Protein AF-A0A4D6EKX7-F1 (afdb_monomer)

pLDDT: mean 93.18, std 5.24, range [72.81, 98.44]

Structure (mmCIF, N/CA/C/O backbone):
data_AF-A0A4D6EKX7-F1
#
_entry.id   AF-A0A4D6EKX7-F1
#
loop_
_atom_site.group_PDB
_atom_site.id
_atom_site.type_symbol
_atom_site.label_atom_id
_atom_site.label_alt_id
_atom_site.label_comp_id
_atom_site.label_asym_id
_atom_site.label_entity_id
_atom_site.label_seq_id
_atom_site.pdbx_PDB_ins_code
_atom_site.Cartn_x
_atom_site.Cartn_y
_atom_site.Cartn_z
_atom_site.occupancy
_atom_site.B_iso_or_equiv
_atom_site.auth_seq_id
_atom_site.auth_comp_id
_atom_site.auth_asym_id
_atom_site.auth_atom_id
_atom_site.pdbx_PDB_model_num
ATOM 1 N N . VAL A 1 1 ? -5.049 -4.442 -8.341 1.00 72.81 1 VAL A N 1
ATOM 2 C CA . VAL A 1 1 ? -5.354 -4.800 -9.755 1.00 72.81 1 VAL A CA 1
ATOM 3 C C . VAL A 1 1 ? -4.986 -3.684 -10.725 1.00 72.81 1 VAL A C 1
ATOM 5 O O . VAL A 1 1 ? -4.318 -3.986 -11.698 1.00 72.81 1 VAL A O 1
ATOM 8 N N . LEU A 1 2 ? -5.338 -2.415 -10.461 1.00 84.19 2 LEU A N 1
ATOM 9 C CA . LEU A 1 2 ? -4.999 -1.292 -11.357 1.00 84.19 2 LEU A CA 1
ATOM 10 C C . LEU A 1 2 ? -3.499 -1.189 -11.705 1.00 84.19 2 LEU A C 1
ATOM 12 O O . LEU A 1 2 ? -3.161 -0.930 -12.851 1.00 84.19 2 LEU A O 1
ATOM 16 N N . PHE A 1 3 ? -2.606 -1.480 -10.756 1.00 85.44 3 PHE A N 1
ATOM 17 C CA . PHE A 1 3 ? -1.152 -1.492 -10.972 1.00 85.44 3 PHE A CA 1
ATOM 18 C C . PHE A 1 3 ? -0.671 -2.464 -12.067 1.00 85.44 3 PHE A C 1
ATOM 20 O O . PHE A 1 3 ? 0.378 -2.240 -12.661 1.00 85.44 3 PHE A O 1
ATOM 27 N N . LEU A 1 4 ? -1.451 -3.501 -12.404 1.00 89.12 4 LEU A N 1
ATOM 28 C CA . LEU A 1 4 ? -1.113 -4.428 -13.490 1.00 89.12 4 LEU A CA 1
ATOM 29 C C . LEU A 1 4 ? -1.113 -3.729 -14.862 1.00 89.12 4 LEU A C 1
ATOM 31 O O . LEU A 1 4 ? -0.357 -4.113 -15.752 1.00 89.12 4 LEU A O 1
ATOM 35 N N . PHE A 1 5 ? -1.919 -2.673 -15.034 1.00 91.44 5 PHE A N 1
ATOM 36 C CA . PHE A 1 5 ? -2.002 -1.933 -16.296 1.00 91.44 5 PHE A CA 1
ATOM 37 C C . PHE A 1 5 ? -0.716 -1.172 -16.637 1.00 91.44 5 PHE A C 1
ATOM 39 O O . PHE A 1 5 ? -0.513 -0.846 -17.804 1.00 91.44 5 PHE A O 1
ATOM 46 N N . PHE A 1 6 ? 0.193 -0.955 -15.678 1.00 91.88 6 PHE A N 1
ATOM 47 C CA . PHE A 1 6 ? 1.526 -0.425 -15.978 1.00 91.88 6 PHE A CA 1
ATOM 48 C C . PHE A 1 6 ? 2.335 -1.347 -16.898 1.00 91.88 6 PHE A C 1
ATOM 50 O O . PHE A 1 6 ? 3.161 -0.863 -17.666 1.00 91.88 6 PHE A O 1
ATOM 57 N N . GLY A 1 7 ? 2.030 -2.649 -16.920 1.00 90.50 7 GLY A N 1
ATOM 58 C CA . GLY A 1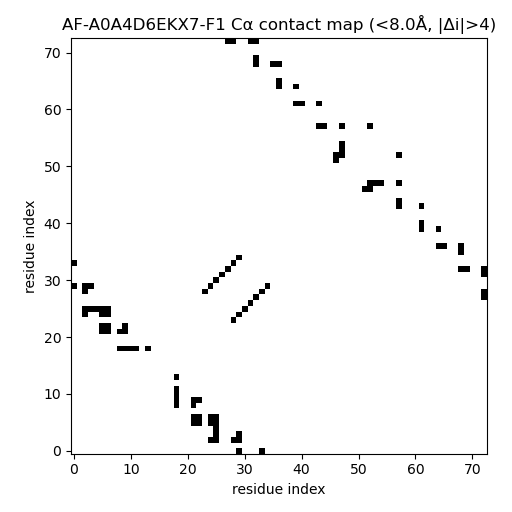 7 ? 2.662 -3.599 -17.837 1.00 90.50 7 GLY A CA 1
ATOM 59 C C . GLY A 1 7 ? 2.370 -3.319 -19.313 1.00 90.50 7 GLY A C 1
ATOM 60 O O . GLY A 1 7 ? 3.153 -3.718 -20.168 1.00 90.50 7 GLY A O 1
ATOM 61 N N . LEU A 1 8 ? 1.296 -2.582 -19.624 1.00 93.75 8 LEU A N 1
ATOM 62 C CA . LEU A 1 8 ? 0.978 -2.171 -20.997 1.00 93.75 8 LEU A CA 1
ATOM 63 C C . LEU A 1 8 ? 1.956 -1.121 -21.550 1.00 93.75 8 LEU A C 1
ATOM 65 O O . LEU A 1 8 ? 1.970 -0.886 -22.754 1.00 93.75 8 LEU A O 1
ATOM 69 N N . MET A 1 9 ? 2.763 -0.491 -20.690 1.00 93.62 9 MET A N 1
ATOM 70 C CA . MET A 1 9 ? 3.743 0.532 -21.078 1.00 93.62 9 MET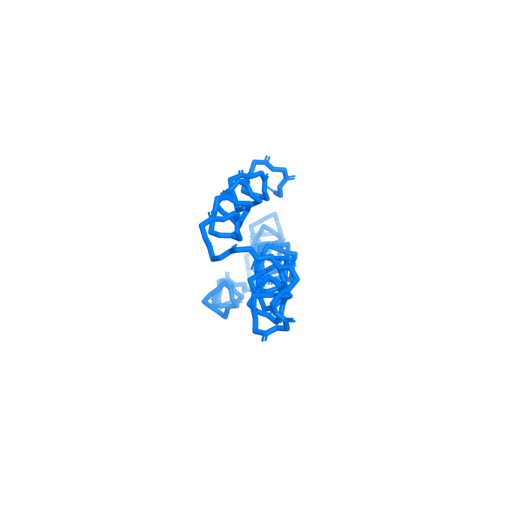 A CA 1
ATOM 71 C C . MET A 1 9 ? 5.109 -0.051 -21.474 1.00 93.62 9 MET A C 1
ATOM 73 O O . MET A 1 9 ? 6.018 0.714 -21.794 1.00 93.62 9 MET A O 1
ATOM 77 N N . ILE A 1 10 ? 5.257 -1.381 -21.441 1.00 94.62 10 ILE A N 1
ATOM 78 C CA . ILE A 1 10 ? 6.491 -2.110 -21.756 1.00 94.62 10 ILE A CA 1
ATOM 79 C C . ILE A 1 10 ? 6.499 -2.485 -23.242 1.00 94.62 10 ILE A C 1
ATOM 81 O O . ILE A 1 10 ? 5.587 -3.158 -23.721 1.00 94.62 10 ILE A O 1
ATOM 85 N N . SER A 1 11 ? 7.555 -2.106 -23.963 1.00 93.25 11 SER A N 1
ATOM 86 C CA . SER A 1 11 ? 7.760 -2.465 -25.371 1.00 93.25 11 SER A CA 1
ATOM 87 C C . SER A 1 11 ? 9.205 -2.920 -25.650 1.00 93.25 11 SER A C 1
ATOM 89 O O . SER A 1 11 ? 10.134 -2.356 -25.064 1.00 93.25 11 SER A O 1
ATOM 91 N N . PRO A 1 12 ? 9.432 -3.901 -26.553 1.00 91.56 12 PRO A N 1
ATOM 92 C CA . PRO A 1 12 ? 10.778 -4.340 -26.946 1.00 91.56 12 PRO A CA 1
ATOM 93 C C . PRO A 1 12 ? 11.626 -3.246 -27.608 1.00 91.56 12 PRO A C 1
ATOM 95 O O . PRO A 1 12 ? 12.849 -3.283 -27.519 1.00 91.56 12 PRO A O 1
ATOM 98 N N . GLU A 1 13 ? 10.980 -2.273 -28.255 1.00 95.06 13 GLU A N 1
ATOM 99 C CA . GLU A 1 13 ? 11.645 -1.184 -28.987 1.00 95.06 13 GLU A CA 1
ATOM 100 C C . GLU A 1 13 ? 12.181 -0.076 -28.047 1.00 95.06 13 GLU A C 1
ATOM 102 O O . GLU A 1 13 ? 12.912 0.819 -28.476 1.00 95.06 13 GLU A O 1
ATOM 107 N N . GLN A 1 14 ? 11.767 -0.069 -26.772 1.00 95.06 14 GLN A N 1
ATOM 108 C CA . GLN A 1 14 ? 12.097 0.988 -25.812 1.00 95.06 14 GLN A CA 1
ATOM 109 C C . GLN A 1 14 ? 13.503 0.838 -25.221 1.00 95.06 14 GLN A C 1
ATOM 111 O O . GLN A 1 14 ? 14.068 -0.249 -25.128 1.00 95.06 14 GLN A O 1
ATOM 116 N N . ASN A 1 15 ? 14.045 1.954 -24.721 1.00 96.50 15 ASN A N 1
ATOM 117 C CA . ASN A 1 15 ? 15.260 1.930 -23.914 1.00 96.50 15 ASN A CA 1
ATOM 118 C C . ASN A 1 15 ? 15.087 0.983 -22.714 1.00 96.50 15 ASN A C 1
ATOM 120 O O . ASN A 1 15 ? 14.088 1.063 -21.995 1.00 96.50 15 ASN A O 1
ATOM 124 N N . PHE A 1 16 ? 16.092 0.137 -22.474 1.00 95.25 16 PHE A N 1
ATOM 125 C CA . PHE A 1 16 ? 16.067 -0.858 -21.404 1.00 95.25 16 PHE A CA 1
ATOM 126 C C . PHE A 1 16 ? 15.732 -0.257 -20.034 1.00 95.25 16 PHE A C 1
ATOM 128 O O . PHE A 1 16 ? 14.902 -0.816 -19.330 1.00 95.25 16 PHE A O 1
ATOM 135 N N . ALA A 1 17 ? 16.299 0.897 -19.669 1.00 95.88 17 ALA A N 1
ATOM 136 C CA . ALA A 1 17 ? 16.041 1.519 -18.370 1.00 95.88 17 ALA A CA 1
ATOM 137 C C . ALA A 1 17 ? 14.567 1.931 -18.197 1.00 95.88 17 ALA A C 1
ATOM 139 O O . ALA A 1 17 ? 14.016 1.825 -17.105 1.00 95.88 17 ALA A O 1
ATOM 140 N N . VAL A 1 18 ? 13.907 2.358 -19.280 1.00 96.00 18 VAL A N 1
ATOM 141 C CA . VAL A 1 18 ? 12.477 2.713 -19.266 1.00 96.00 18 VAL A CA 1
ATOM 142 C C . VAL A 1 18 ? 11.611 1.456 -19.188 1.00 96.00 18 VAL A C 1
ATOM 144 O O . VAL A 1 18 ? 10.652 1.410 -18.421 1.00 96.00 18 VAL A O 1
ATOM 147 N N . SER A 1 19 ? 11.965 0.426 -19.959 1.00 95.81 19 SER A N 1
ATOM 148 C CA . SER A 1 19 ? 11.273 -0.866 -19.944 1.00 95.81 19 SER A CA 1
ATOM 149 C C . SER A 1 19 ? 11.383 -1.549 -18.571 1.00 95.81 19 SER A C 1
ATOM 151 O O . SER A 1 19 ? 10.383 -2.012 -18.021 1.00 95.81 19 SER A O 1
ATOM 153 N N . ASP A 1 20 ? 12.570 -1.519 -17.955 1.00 94.81 20 ASP A N 1
ATOM 154 C CA . ASP A 1 20 ? 12.815 -2.076 -16.623 1.00 94.81 20 ASP A CA 1
ATOM 155 C C . ASP A 1 20 ? 12.095 -1.288 -15.520 1.00 94.81 20 ASP A C 1
ATOM 157 O O . ASP A 1 20 ? 11.540 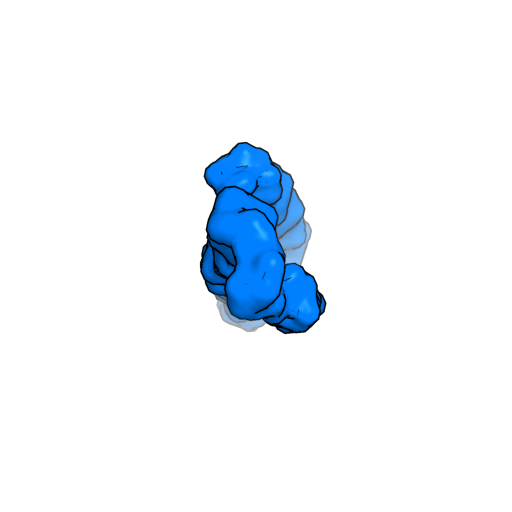-1.891 -14.604 1.00 94.81 20 ASP A O 1
ATOM 161 N N . TYR A 1 21 ? 12.000 0.041 -15.640 1.00 94.69 21 TYR A N 1
ATOM 162 C CA . TYR A 1 21 ? 11.200 0.866 -14.729 1.00 94.69 21 TYR A CA 1
ATOM 163 C C . TYR A 1 21 ? 9.725 0.439 -14.711 1.00 94.69 21 TYR A C 1
ATOM 165 O O . TYR A 1 21 ? 9.170 0.175 -13.643 1.00 94.69 21 TYR A O 1
ATOM 173 N N . TRP A 1 22 ? 9.087 0.309 -15.880 1.00 95.00 22 TRP A N 1
ATOM 174 C CA . TRP A 1 22 ? 7.690 -0.137 -15.956 1.00 95.00 22 TRP A CA 1
ATOM 175 C C . TRP A 1 22 ? 7.519 -1.587 -15.500 1.00 95.00 22 TRP A C 1
ATOM 177 O O . TRP A 1 22 ? 6.517 -1.921 -14.862 1.00 95.00 22 TRP A O 1
ATOM 187 N N . ARG A 1 23 ? 8.516 -2.442 -15.758 1.00 93.50 23 ARG A N 1
ATOM 188 C CA . ARG A 1 23 ? 8.547 -3.814 -15.242 1.00 93.50 23 ARG A CA 1
ATOM 189 C C . ARG A 1 23 ? 8.536 -3.834 -13.714 1.00 93.50 23 ARG A C 1
ATOM 191 O O . ARG A 1 23 ? 7.739 -4.573 -13.137 1.00 93.50 23 ARG A O 1
ATOM 198 N N . TRP A 1 24 ? 9.361 -3.020 -13.056 1.00 93.75 24 TRP A N 1
ATOM 199 C CA . TRP A 1 24 ? 9.372 -2.904 -11.594 1.00 93.75 24 TRP A CA 1
ATOM 200 C C . TRP A 1 24 ? 8.122 -2.226 -11.042 1.00 93.75 24 TRP A C 1
ATOM 202 O O . TRP A 1 24 ? 7.651 -2.628 -9.986 1.00 93.75 24 TRP A O 1
ATOM 212 N N . MET A 1 25 ? 7.507 -1.295 -11.772 1.00 92.06 25 MET A N 1
ATOM 213 C CA . MET A 1 25 ? 6.200 -0.757 -11.385 1.00 92.06 25 MET A CA 1
ATOM 214 C C . MET A 1 25 ? 5.124 -1.844 -11.301 1.00 92.06 25 MET A C 1
ATOM 216 O O . MET A 1 25 ? 4.259 -1.778 -10.432 1.00 92.06 25 MET A O 1
ATOM 220 N N . VAL A 1 26 ? 5.179 -2.873 -12.150 1.00 91.88 26 VAL A N 1
ATOM 221 C CA . VAL A 1 26 ? 4.312 -4.046 -11.990 1.00 91.88 26 VAL A CA 1
ATOM 222 C C . VAL A 1 26 ? 4.827 -4.936 -10.861 1.00 91.88 26 VAL A C 1
ATOM 224 O O . VAL A 1 26 ? 4.105 -5.176 -9.907 1.00 91.88 26 VAL A O 1
ATOM 227 N N . VAL A 1 27 ? 6.064 -5.427 -10.917 1.00 90.88 27 VAL A N 1
ATOM 228 C CA . VAL A 1 27 ? 6.542 -6.416 -9.932 1.00 90.88 27 VAL A CA 1
ATOM 229 C C . VAL A 1 27 ? 6.451 -5.885 -8.499 1.00 90.88 27 VAL A C 1
ATOM 231 O O . VAL A 1 27 ? 5.900 -6.562 -7.644 1.00 90.88 27 VAL A O 1
ATOM 234 N N . HIS A 1 28 ? 6.920 -4.668 -8.251 1.00 90.19 28 HIS A N 1
ATOM 235 C CA . HIS A 1 28 ? 6.998 -4.085 -6.916 1.00 90.19 28 HIS A CA 1
ATOM 236 C C . HIS A 1 28 ? 5.645 -3.529 -6.460 1.00 90.19 28 HIS A C 1
ATOM 238 O O . HIS A 1 28 ? 5.048 -4.026 -5.512 1.00 90.19 28 HIS A O 1
ATOM 244 N N . MET A 1 29 ? 5.062 -2.573 -7.191 1.00 88.19 29 MET A N 1
ATOM 245 C CA . MET A 1 29 ? 3.819 -1.925 -6.735 1.00 88.19 29 MET A CA 1
ATOM 246 C C . MET A 1 29 ? 2.600 -2.856 -6.816 1.00 88.19 29 MET A C 1
ATOM 248 O O . MET A 1 29 ? 1.696 -2.786 -5.976 1.00 88.19 29 MET A O 1
ATOM 252 N N . TRP A 1 30 ? 2.523 -3.729 -7.830 1.00 87.06 30 TRP A N 1
ATOM 253 C CA . TRP A 1 30 ? 1.397 -4.659 -7.921 1.00 87.06 30 TRP A CA 1
ATOM 254 C C . TRP A 1 30 ? 1.549 -5.853 -6.977 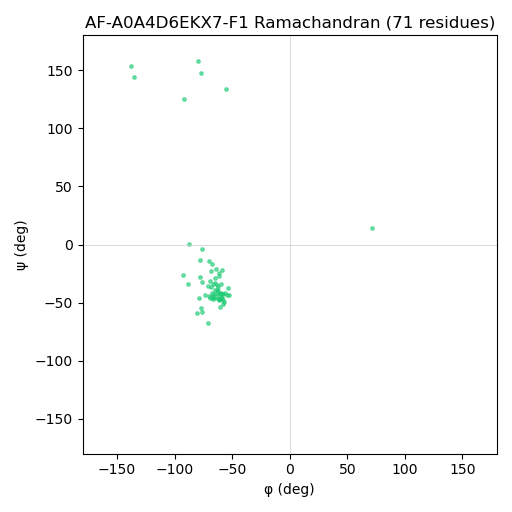1.00 87.06 30 TRP A C 1
ATOM 256 O O . TRP A 1 30 ? 0.567 -6.162 -6.310 1.00 87.06 30 TRP A O 1
ATOM 266 N N . VAL A 1 31 ? 2.706 -6.520 -6.887 1.00 85.06 31 VAL A N 1
ATOM 267 C CA . VAL A 1 31 ? 2.820 -7.700 -6.005 1.00 85.06 31 VAL A CA 1
ATOM 268 C C . VAL A 1 31 ? 2.944 -7.276 -4.548 1.00 85.06 31 VAL A C 1
ATOM 270 O O . VAL A 1 31 ? 2.144 -7.717 -3.730 1.00 85.06 31 VAL A O 1
ATOM 273 N N . GLU A 1 32 ? 3.909 -6.421 -4.221 1.00 87.50 32 GLU A N 1
ATOM 274 C CA . GLU A 1 32 ? 4.231 -6.071 -2.835 1.00 87.50 32 GLU A CA 1
ATOM 275 C C . GLU A 1 32 ? 3.116 -5.208 -2.233 1.00 87.50 32 GLU A C 1
ATOM 277 O O . GLU A 1 32 ? 2.306 -5.685 -1.437 1.00 87.50 32 GLU A O 1
ATOM 282 N N . VAL A 1 33 ? 2.949 -3.979 -2.726 1.00 86.31 33 VAL A N 1
ATOM 283 C CA . VAL A 1 33 ? 2.048 -2.993 -2.103 1.00 86.31 33 VAL A CA 1
ATOM 284 C C . VAL A 1 33 ? 0.576 -3.415 -2.159 1.00 86.31 33 VAL A C 1
ATOM 286 O O . VAL A 1 33 ? -0.172 -3.220 -1.199 1.00 86.31 33 VAL A O 1
ATOM 289 N N . THR A 1 34 ? 0.113 -4.011 -3.265 1.00 88.31 34 THR A N 1
ATOM 290 C CA . THR A 1 34 ? -1.305 -4.412 -3.354 1.00 88.31 34 THR A CA 1
ATOM 291 C C . THR A 1 34 ? -1.617 -5.580 -2.420 1.00 88.31 34 THR A C 1
ATOM 293 O O . THR A 1 34 ? -2.665 -5.554 -1.768 1.00 88.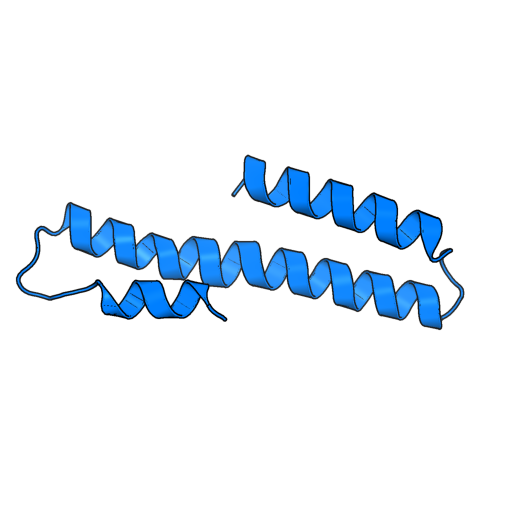31 34 THR A O 1
ATOM 296 N N . PHE A 1 35 ? -0.763 -6.609 -2.358 1.00 89.94 35 PHE A N 1
ATOM 297 C CA . PHE A 1 35 ? -1.047 -7.774 -1.517 1.00 89.94 35 PHE A CA 1
ATOM 298 C C . PHE A 1 35 ? -0.811 -7.508 -0.040 1.00 89.94 35 PHE A C 1
ATOM 300 O O . PHE A 1 35 ? -1.568 -8.045 0.772 1.00 89.94 35 PHE A O 1
ATOM 307 N N . GLU A 1 36 ? 0.146 -6.656 0.317 1.00 92.69 36 GLU A N 1
ATOM 308 C CA . GLU A 1 36 ? 0.328 -6.212 1.698 1.00 92.69 36 GLU A CA 1
ATOM 309 C C . GLU A 1 36 ? -0.921 -5.493 2.208 1.00 92.69 36 GLU A C 1
ATOM 311 O O . GLU A 1 36 ? -1.537 -5.939 3.178 1.00 92.69 36 GLU A O 1
ATOM 316 N N . VAL A 1 37 ? -1.392 -4.466 1.489 1.00 93.44 37 VAL A N 1
ATOM 317 C CA . VAL A 1 37 ? -2.606 -3.725 1.868 1.00 93.44 37 VAL A CA 1
ATOM 318 C C . VAL A 1 37 ? -3.829 -4.645 1.905 1.00 93.44 37 VAL A C 1
ATOM 320 O O . VAL A 1 37 ? -4.595 -4.623 2.871 1.00 93.44 37 VAL A O 1
ATOM 323 N N . PHE A 1 38 ? -4.019 -5.480 0.878 1.00 93.94 38 PHE A N 1
ATOM 324 C CA . PHE A 1 38 ? -5.160 -6.393 0.809 1.00 93.94 38 PHE A CA 1
ATOM 325 C C . PHE A 1 38 ? -5.167 -7.388 1.974 1.00 93.94 38 PHE A C 1
ATOM 327 O O . PHE A 1 38 ? -6.190 -7.550 2.643 1.00 93.94 38 PHE A O 1
ATOM 334 N N . THR A 1 39 ? -4.027 -8.020 2.253 1.00 95.38 39 THR A N 1
ATOM 335 C CA . THR A 1 39 ? -3.913 -9.014 3.325 1.00 95.38 39 THR A CA 1
ATOM 336 C C . THR A 1 39 ? -4.129 -8.366 4.687 1.00 95.38 39 THR A C 1
ATOM 338 O O . THR A 1 39 ? -4.889 -8.904 5.492 1.00 95.38 39 THR A O 1
ATOM 341 N N . THR A 1 40 ? -3.557 -7.183 4.939 1.00 96.19 40 THR A N 1
ATOM 342 C CA . THR A 1 40 ? -3.782 -6.448 6.194 1.00 96.19 40 THR A CA 1
ATOM 343 C C . THR A 1 40 ? -5.262 -6.123 6.411 1.00 96.19 40 THR A C 1
ATOM 345 O O . THR A 1 40 ? -5.775 -6.324 7.514 1.00 96.19 40 THR A O 1
ATOM 348 N N . VAL A 1 41 ? -5.979 -5.683 5.369 1.00 96.88 41 VAL A N 1
ATOM 349 C CA . VAL A 1 41 ? -7.418 -5.380 5.463 1.00 96.88 41 VAL A CA 1
ATOM 350 C C . VAL A 1 41 ? -8.245 -6.642 5.707 1.00 96.88 41 VAL A C 1
ATOM 352 O O . VAL A 1 41 ? -9.103 -6.638 6.589 1.00 96.88 41 VAL A O 1
ATOM 355 N N . ILE A 1 42 ? -7.999 -7.725 4.963 1.00 97.75 42 ILE A N 1
ATOM 356 C CA . ILE A 1 42 ? -8.767 -8.973 5.093 1.00 97.75 42 ILE A CA 1
ATOM 357 C C . ILE A 1 42 ? -8.539 -9.625 6.458 1.00 97.75 42 ILE A C 1
ATOM 359 O O . ILE A 1 42 ? -9.506 -10.003 7.121 1.00 97.75 42 ILE A O 1
ATOM 363 N N . VAL A 1 43 ? -7.286 -9.712 6.912 1.00 97.88 43 VAL A N 1
ATOM 364 C CA . VAL A 1 43 ? -6.963 -10.251 8.240 1.00 97.88 43 VAL A CA 1
ATOM 365 C C . VAL A 1 43 ? -7.583 -9.375 9.327 1.00 97.88 43 VAL A C 1
ATOM 367 O O . VAL A 1 43 ? -8.256 -9.892 10.217 1.00 97.88 43 VAL A O 1
ATOM 370 N N . GLY A 1 44 ? -7.445 -8.050 9.227 1.00 97.88 44 GLY A N 1
ATOM 371 C CA . GLY A 1 44 ? -8.076 -7.115 10.159 1.00 97.88 44 GLY A CA 1
ATOM 372 C C . GLY A 1 44 ? -9.599 -7.269 10.209 1.00 97.88 44 GLY A C 1
ATOM 373 O O . GLY A 1 44 ? -10.185 -7.299 11.293 1.00 97.88 44 GLY A O 1
ATOM 374 N N . TYR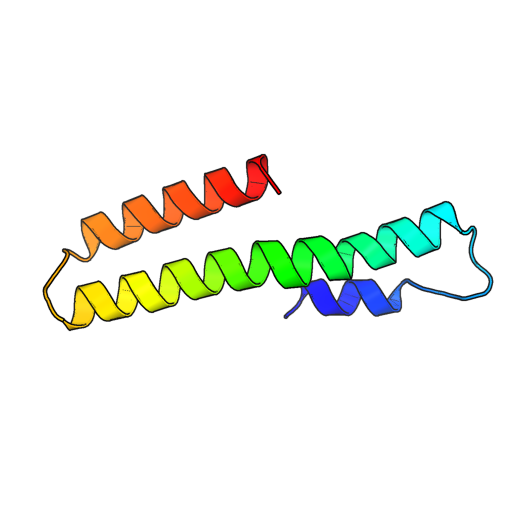 A 1 45 ? -10.246 -7.430 9.055 1.00 97.81 45 TYR A N 1
ATOM 375 C CA . TYR A 1 45 ? -11.682 -7.681 8.964 1.00 97.81 45 TYR A CA 1
ATOM 376 C C . TYR A 1 45 ? -12.076 -8.995 9.652 1.00 97.81 45 TYR A C 1
ATOM 378 O O . TYR A 1 45 ? -13.002 -8.999 10.463 1.00 97.81 45 TYR A O 1
ATOM 386 N N . MET A 1 46 ? -11.355 -10.091 9.397 1.00 98.38 46 MET A N 1
ATOM 387 C CA . MET A 1 46 ? -11.608 -11.381 10.050 1.00 98.38 46 MET A CA 1
ATOM 388 C C . MET A 1 46 ? -11.460 -11.292 11.575 1.00 98.38 46 MET A C 1
ATOM 390 O O . MET A 1 46 ? -12.304 -11.815 12.301 1.00 98.38 46 MET A O 1
ATOM 394 N N . LEU A 1 47 ? -10.440 -10.586 12.076 1.00 98.25 47 LEU A N 1
ATOM 395 C CA . LEU A 1 47 ? -10.238 -10.379 13.515 1.00 98.25 47 LEU A CA 1
ATOM 396 C C . LEU A 1 47 ? -11.395 -9.603 14.163 1.00 98.25 47 LEU A C 1
ATOM 398 O O . LEU A 1 47 ? -11.784 -9.915 15.291 1.00 98.25 47 LEU A O 1
ATOM 402 N N . VAL A 1 48 ? -11.971 -8.626 13.452 1.00 98.44 48 VAL A N 1
ATOM 403 C CA . VAL A 1 48 ? -13.177 -7.914 13.907 1.00 98.44 48 VAL A CA 1
ATOM 404 C C . VAL A 1 48 ? -14.385 -8.855 13.934 1.00 98.44 48 VAL A C 1
ATOM 406 O O . VAL A 1 48 ? -15.119 -8.858 14.918 1.00 98.44 48 VAL A O 1
ATOM 409 N N . GLN A 1 49 ? -14.582 -9.683 12.900 1.00 98.25 49 GLN A N 1
ATOM 410 C CA . GLN A 1 49 ? -15.709 -10.630 12.844 1.00 98.25 49 GLN A CA 1
ATOM 411 C C . GLN A 1 49 ? -15.635 -11.716 13.926 1.00 98.25 49 GLN A C 1
ATOM 413 O O . GLN A 1 49 ? -16.664 -12.131 14.451 1.00 98.25 49 GLN A O 1
ATOM 418 N N . MET A 1 50 ? -14.430 -12.143 14.307 1.00 98.44 50 MET A N 1
ATOM 419 C CA . MET A 1 50 ? -14.220 -13.076 15.421 1.00 98.44 50 MET A CA 1
ATOM 420 C C . MET A 1 50 ? -14.355 -12.416 16.805 1.00 98.44 50 MET A C 1
ATOM 422 O O . MET A 1 50 ? -14.236 -13.100 17.818 1.00 98.44 50 MET A O 1
ATOM 426 N N . GLY A 1 51 ? -14.570 -11.097 16.875 1.00 97.38 51 GLY A N 1
ATOM 427 C CA . GLY A 1 51 ? -14.676 -10.358 18.135 1.00 97.38 51 GLY A CA 1
ATOM 428 C C . GLY A 1 51 ? -13.352 -10.206 18.892 1.00 97.38 51 GLY A C 1
ATOM 429 O O . GLY A 1 51 ? -13.364 -9.834 20.063 1.00 97.38 51 GLY A O 1
ATOM 430 N N . LEU A 1 52 ? -12.212 -10.477 18.246 1.00 97.94 52 LEU A N 1
ATOM 431 C CA . LEU A 1 52 ? -10.886 -10.394 18.870 1.00 97.94 52 LEU A CA 1
ATOM 432 C C . LEU A 1 52 ? -10.390 -8.950 18.989 1.00 97.94 52 LEU A C 1
ATOM 434 O O . LEU A 1 52 ? -9.606 -8.637 19.882 1.00 97.94 52 LEU A O 1
ATOM 438 N N . ILE A 1 53 ? -10.837 -8.071 18.087 1.00 97.81 53 ILE A N 1
ATOM 439 C CA . ILE A 1 53 ? -10.464 -6.654 18.069 1.00 97.81 53 ILE A CA 1
ATOM 440 C C . ILE A 1 53 ? -11.672 -5.758 17.785 1.00 97.81 53 ILE A C 1
ATOM 442 O O . ILE A 1 53 ? -12.619 -6.156 17.108 1.00 97.81 53 ILE A O 1
ATOM 446 N N . SER A 1 54 ? -11.625 -4.509 18.258 1.00 97.94 54 SER A N 1
ATOM 447 C CA . SER A 1 54 ? -12.661 -3.523 17.941 1.00 97.94 54 SER A CA 1
ATOM 448 C C . SER A 1 54 ? -12.483 -2.963 16.528 1.00 97.94 54 SER A C 1
ATOM 450 O O . SER A 1 54 ? -11.362 -2.777 16.045 1.00 97.94 54 SER A O 1
ATOM 452 N N . ARG A 1 55 ? -13.599 -2.617 15.876 1.00 97.12 55 ARG A N 1
ATOM 453 C CA . ARG A 1 55 ? -13.591 -1.976 14.553 1.00 97.12 55 ARG A CA 1
ATOM 454 C C . ARG A 1 55 ? -12.736 -0.703 14.526 1.00 97.12 55 ARG A C 1
ATOM 456 O O . ARG A 1 55 ? -11.940 -0.527 13.613 1.00 97.12 55 ARG A O 1
ATOM 463 N N . MET A 1 56 ? -12.854 0.144 15.552 1.00 97.75 56 MET A N 1
ATOM 464 C CA . MET A 1 56 ? -12.100 1.401 15.651 1.00 97.75 56 MET A CA 1
ATOM 465 C C . MET A 1 56 ? -10.585 1.167 15.715 1.00 97.75 56 MET A C 1
ATOM 467 O O . MET A 1 56 ? -9.819 1.914 15.109 1.00 97.75 56 MET A O 1
ATOM 471 N N . MET A 1 57 ? -10.143 0.141 16.449 1.00 97.69 57 MET A N 1
ATOM 472 C CA . MET A 1 57 ? -8.725 -0.209 16.509 1.00 97.69 57 MET A CA 1
ATOM 473 C C . MET A 1 57 ? -8.235 -0.739 15.160 1.00 97.69 57 MET A C 1
ATOM 475 O O . MET A 1 57 ? -7.190 -0.304 14.684 1.00 97.69 57 MET A O 1
ATOM 479 N N . CYS A 1 58 ? -9.014 -1.625 14.533 1.00 98.06 58 CYS A N 1
ATOM 480 C CA . CYS A 1 58 ? -8.700 -2.201 13.227 1.00 98.06 58 CYS A CA 1
ATOM 481 C C . CYS A 1 58 ? -8.513 -1.117 12.154 1.00 98.06 58 CYS A C 1
ATOM 483 O O . CYS A 1 58 ? -7.480 -1.084 11.490 1.00 98.06 58 CYS A O 1
ATOM 485 N N . GLU A 1 59 ? -9.450 -0.170 12.051 1.00 97.56 59 GLU A N 1
ATOM 486 C CA . GLU A 1 59 ? -9.371 0.933 11.085 1.00 97.56 59 GLU A CA 1
ATOM 487 C C . GLU A 1 59 ? -8.105 1.780 11.291 1.00 97.56 59 GLU A C 1
ATOM 489 O O . GLU A 1 59 ? -7.376 2.038 10.336 1.00 97.56 59 GLU A O 1
ATOM 494 N N . ARG A 1 60 ? -7.785 2.158 12.538 1.00 97.50 60 ARG A N 1
ATOM 495 C CA . ARG A 1 60 ? -6.578 2.950 12.850 1.00 97.50 60 ARG A CA 1
ATOM 496 C C . ARG A 1 60 ? -5.286 2.227 12.472 1.00 97.50 60 ARG A C 1
ATOM 498 O O . ARG A 1 60 ? -4.385 2.853 11.917 1.00 97.50 60 ARG A O 1
ATOM 505 N N . VAL A 1 61 ? -5.199 0.930 12.767 1.00 96.94 61 VAL A N 1
ATOM 506 C CA . VAL A 1 61 ? -4.023 0.113 12.439 1.00 96.94 61 VAL A CA 1
ATOM 507 C C . VAL A 1 61 ? -3.884 -0.056 10.929 1.00 96.94 61 VAL A C 1
ATOM 509 O O . VAL A 1 61 ? -2.780 0.088 10.417 1.00 96.94 61 VAL A O 1
ATOM 512 N N . ILE A 1 62 ? -4.984 -0.287 10.205 1.0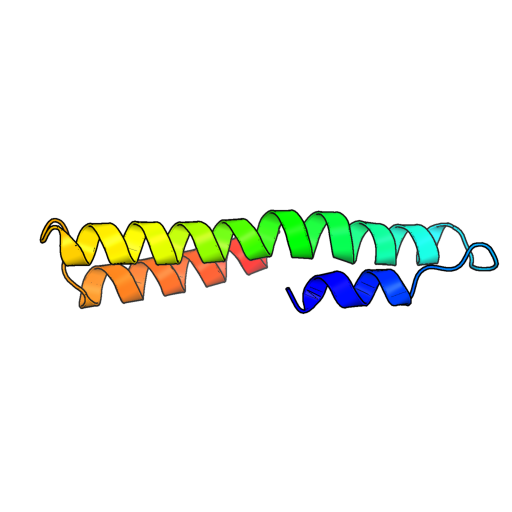0 96.94 62 ILE A N 1
ATOM 513 C CA . ILE A 1 62 ? -4.971 -0.374 8.738 1.00 96.94 62 ILE A CA 1
ATOM 514 C C . ILE A 1 62 ? -4.485 0.944 8.126 1.00 96.94 62 ILE A C 1
ATOM 516 O O . ILE A 1 62 ? -3.604 0.917 7.273 1.00 96.94 62 ILE A O 1
ATOM 520 N N . PHE A 1 63 ? -4.998 2.097 8.573 1.00 96.31 63 PHE A N 1
ATOM 521 C CA . PHE A 1 63 ? -4.529 3.392 8.065 1.00 96.31 63 PHE A CA 1
ATOM 522 C C . PHE A 1 63 ? -3.037 3.607 8.320 1.00 96.31 63 PHE A C 1
ATOM 524 O O . PHE A 1 63 ? -2.325 4.055 7.423 1.00 96.31 63 PHE A O 1
ATOM 531 N N . LEU A 1 64 ? -2.554 3.260 9.517 1.00 96.38 64 LEU A N 1
ATOM 532 C CA . LEU A 1 64 ? -1.130 3.329 9.832 1.00 96.38 64 LEU A CA 1
ATOM 533 C C . LEU A 1 64 ? -0.305 2.406 8.929 1.00 96.38 64 LEU A C 1
ATOM 535 O O . LEU A 1 64 ? 0.698 2.848 8.376 1.00 96.38 64 LEU A O 1
ATOM 539 N N . ALA A 1 65 ? -0.738 1.159 8.747 1.00 95.06 65 ALA A N 1
ATOM 540 C CA . ALA A 1 65 ? -0.054 0.186 7.903 1.00 95.06 65 ALA A CA 1
ATOM 541 C C . ALA A 1 65 ? 0.040 0.670 6.451 1.00 95.06 65 ALA A C 1
ATOM 543 O O . ALA A 1 65 ? 1.128 0.671 5.891 1.00 95.06 65 ALA A O 1
ATOM 544 N N . VAL A 1 66 ? -1.055 1.181 5.875 1.00 93.50 66 VAL A N 1
ATOM 545 C CA . VAL A 1 66 ? -1.062 1.736 4.508 1.00 93.50 66 VAL A CA 1
ATOM 546 C C . VAL A 1 66 ? -0.086 2.907 4.374 1.00 93.50 66 VAL A C 1
ATOM 548 O O . VAL A 1 66 ? 0.646 2.975 3.390 1.00 93.50 66 VAL A O 1
ATOM 551 N N . MET A 1 67 ? -0.040 3.816 5.356 1.00 93.81 67 MET A N 1
ATOM 552 C CA . MET A 1 67 ? 0.930 4.917 5.344 1.00 93.81 67 MET A CA 1
ATOM 553 C C . MET A 1 67 ? 2.372 4.408 5.405 1.00 93.81 67 MET A C 1
ATOM 555 O O . MET A 1 67 ? 3.224 4.954 4.713 1.00 93.81 67 MET A O 1
ATOM 559 N N . MET A 1 68 ? 2.649 3.369 6.198 1.00 92.88 68 MET A N 1
ATOM 560 C CA . MET A 1 68 ? 3.992 2.794 6.271 1.00 92.88 68 MET A CA 1
ATOM 561 C C . MET A 1 68 ? 4.372 2.065 4.984 1.00 92.88 68 MET A C 1
ATOM 563 O O . MET A 1 68 ? 5.442 2.347 4.461 1.00 92.88 68 MET A O 1
ATOM 567 N N . PHE A 1 69 ? 3.490 1.225 4.433 1.00 91.12 69 PHE A N 1
ATOM 568 C CA . PHE A 1 69 ? 3.743 0.513 3.177 1.00 91.12 69 PHE A CA 1
ATOM 569 C C . PHE A 1 69 ? 4.073 1.477 2.037 1.00 91.12 69 PHE A C 1
ATOM 571 O O . PHE A 1 69 ? 5.022 1.243 1.308 1.00 91.12 69 PHE A O 1
ATOM 578 N N . LEU A 1 70 ? 3.369 2.608 1.920 1.00 86.38 70 LEU A N 1
ATOM 579 C CA . LEU A 1 70 ? 3.669 3.608 0.885 1.00 86.38 70 LEU A CA 1
ATOM 580 C C . LEU A 1 70 ? 5.006 4.339 1.075 1.00 86.38 70 LEU A C 1
ATOM 582 O O . LEU A 1 70 ? 5.509 4.925 0.122 1.00 86.38 70 LEU A O 1
ATOM 586 N N . VAL A 1 71 ? 5.539 4.385 2.296 1.00 88.56 71 VAL A N 1
ATOM 587 C CA . VAL A 1 71 ? 6.831 5.024 2.588 1.00 88.56 71 VAL A CA 1
ATOM 588 C C . VAL A 1 71 ? 7.985 4.041 2.412 1.00 88.56 71 VAL A C 1
ATOM 590 O O . VAL A 1 71 ? 9.083 4.457 2.050 1.00 88.56 71 VAL A O 1
ATOM 593 N N . THR A 1 72 ? 7.763 2.765 2.727 1.00 81.56 72 THR A N 1
ATOM 594 C CA . THR A 1 72 ? 8.813 1.740 2.712 1.00 81.56 72 THR A CA 1
ATOM 595 C C . THR A 1 72 ? 8.916 0.981 1.400 1.00 81.56 72 THR A C 1
ATOM 597 O O . THR A 1 72 ? 9.991 0.449 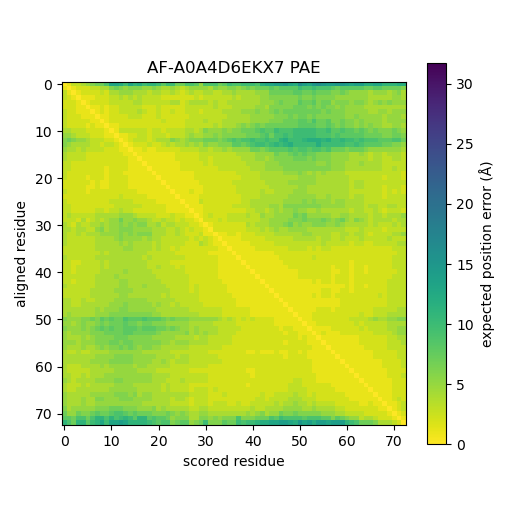1.129 1.00 81.56 72 THR A O 1
ATOM 600 N N . ALA A 1 73 ? 7.824 0.896 0.641 1.00 73.44 73 ALA A N 1
ATOM 601 C CA . ALA A 1 73 ? 7.793 0.223 -0.650 1.00 73.44 73 ALA A CA 1
ATOM 602 C C . ALA A 1 73 ? 8.303 1.125 -1.777 1.00 73.44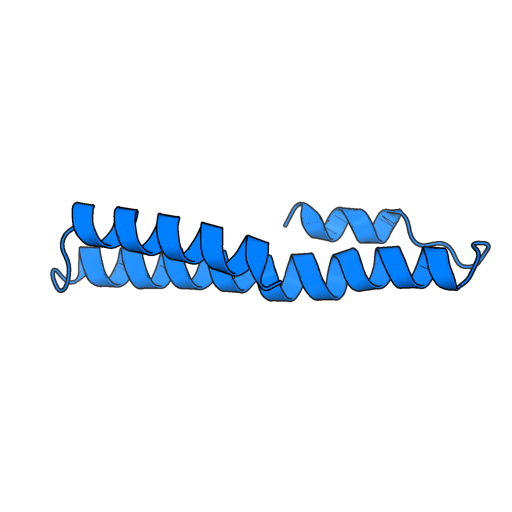 73 ALA A C 1
ATOM 604 O O . ALA A 1 73 ? 8.068 2.353 -1.742 1.00 73.44 73 ALA A O 1
#

Sequence (73 aa):
VLFLFFGLMISPEQNFAVSDYWRWMVVHMWVEVTFEVFTTVIVGYMLVQMGLISRMMCERVIFLAVMMFLVTA

Mean predicted aligned error: 3.59 Å

Radius of gyration: 16.5 Å; Cα contacts (8 Å, |Δi|>4): 55; chains: 1; bounding box: 32×18×48 Å

Foldseek 3Di:
DVLCCLLVVADPVDDPVSNVVSVCSCVPCVPPLVCQLVVLLVVLVVCVVVVVDPPVVSVVVSVVSNVVSVVPD

Nearest PDB structures (foldseek):
  2q6t-assembly3_C  TM=5.925E-01  e=5.295E+00  Thermus aquaticus

Secondary structure (DSSP, 8-state):
-GGGGGGGG--TTS-HHHHHHHHHIIIIIIIIIHHHHHHHHHHHHHHHHTTSS-HHHHHHHHHHHHHHHHHH-

Solvent-accessible surface area (backbone atoms only — not comparable to full-atom values): 4076 Å² total; per-residue (Å²): 114,76,42,55,61,41,51,74,74,50,53,93,90,50,60,63,73,61,31,49,49,30,50,43,45,23,58,46,52,34,54,50,56,45,47,52,51,51,49,53,51,53,53,44,50,52,37,36,76,71,66,77,44,56,64,71,58,42,53,55,50,49,55,51,48,50,56,48,49,68,70,75,100